Protein AF-J9FSS1-F1 (afdb_monomer_lite)

Sequence (137 aa):
MIAMNILQKKIYSYFERNPQLRVLFIFNNELFDANEELSELEWTDGYRFIAFRGDWFTVKYRLENEWAKDKVIIYFDRPSPTSSKADMAAFPLMDVLAANMEYHSQDYASFMQQYGLPESMTLFVEQNLIQLQTEKM

Secondary structure (DSSP, 8-state):
-PPPPHHHHHHHHHHHH-TT--EEEEE-BTTB--HHHHHH--PPTTEEEEE--S-HHHHHHHHHTTTTTSEEEEEESS--GGG-HHHHHH-TTHHHHHTSEE----SHHHHHHHHT--GGGHHHHHHHHHHHHHTT-

Organism: NCBI:txid749906

Foldseek 3Di:
DPPADPVRVLLVVQCVVPVQAQEEEEEDDPVDDCPVVQVPDDDDPLEEEDEDDPPLVVVVVCCVPVSVRGRYYYYYDHDDLPPDPVSLVVDSCNVVCVSHDYDDLPVLVVVCVVVVPDPVCSVVCSVCVVVVVVVVD

Radius of gyration: 16.04 Å; chains: 1; bounding box: 29×45×42 Å

Structure (mmCIF, N/CA/C/O backbone):
data_AF-J9FSS1-F1
#
_entry.id   AF-J9FSS1-F1
#
loop_
_atom_site.group_PDB
_atom_site.id
_atom_site.type_symbol
_atom_site.label_atom_id
_atom_site.label_alt_id
_atom_site.label_comp_id
_atom_site.label_asym_id
_atom_site.label_entity_id
_atom_site.label_seq_id
_atom_site.pdbx_PDB_ins_code
_atom_site.Cartn_x
_atom_site.Cartn_y
_atom_site.Cartn_z
_atom_site.occupancy
_atom_site.B_iso_or_equiv
_atom_site.auth_seq_id
_atom_site.auth_comp_id
_atom_site.auth_asym_id
_atom_site.auth_atom_id
_atom_site.pdbx_PDB_model_num
ATOM 1 N N . MET A 1 1 ? -4.247 12.989 23.574 1.00 39.56 1 MET A N 1
ATOM 2 C CA . MET A 1 1 ? -4.811 12.780 22.226 1.00 39.56 1 MET A CA 1
ATOM 3 C C . MET A 1 1 ? -3.703 13.137 21.253 1.00 39.56 1 MET A C 1
ATOM 5 O O . MET A 1 1 ? -3.392 14.314 21.138 1.00 39.56 1 MET A O 1
ATOM 9 N N . ILE A 1 2 ? -3.000 12.146 20.701 1.00 50.69 2 ILE A N 1
ATOM 10 C CA . ILE A 1 2 ? -1.952 12.411 19.705 1.00 50.69 2 ILE A CA 1
ATOM 11 C C . ILE A 1 2 ? -2.680 12.843 18.431 1.00 50.69 2 ILE A C 1
ATOM 13 O O . ILE A 1 2 ? -3.642 12.194 18.021 1.00 50.69 2 ILE A O 1
ATOM 17 N N . ALA A 1 3 ? -2.310 13.990 17.868 1.00 63.91 3 ALA A N 1
ATOM 18 C CA . ALA A 1 3 ? -2.896 14.448 16.618 1.00 63.91 3 ALA A CA 1
ATOM 19 C C . ALA A 1 3 ? -2.558 13.437 15.511 1.00 63.91 3 ALA A C 1
ATOM 21 O O . ALA A 1 3 ? -1.392 13.126 15.295 1.00 63.91 3 ALA A O 1
ATOM 22 N N . MET A 1 4 ? -3.584 12.917 14.832 1.00 74.50 4 MET A N 1
ATOM 23 C CA . MET A 1 4 ? -3.433 11.948 13.742 1.00 74.50 4 MET A CA 1
ATOM 24 C C . MET A 1 4 ? -2.550 12.528 12.625 1.00 74.50 4 MET A C 1
ATOM 26 O O . MET A 1 4 ? -2.821 13.636 12.143 1.00 74.50 4 MET A O 1
ATOM 30 N N . ASN A 1 5 ? -1.531 11.769 12.217 1.00 84.06 5 ASN A N 1
ATOM 31 C CA . ASN A 1 5 ? -0.557 12.146 11.196 1.00 84.06 5 ASN A CA 1
ATOM 32 C C . ASN A 1 5 ? -1.240 12.458 9.838 1.00 84.06 5 ASN A C 1
ATOM 34 O O . ASN A 1 5 ? -2.271 11.876 9.488 1.00 84.06 5 ASN A O 1
ATOM 38 N N . ILE A 1 6 ? -0.694 13.414 9.074 1.00 80.38 6 ILE A N 1
ATOM 39 C CA . ILE A 1 6 ? -1.271 13.878 7.798 1.00 80.38 6 ILE A CA 1
ATOM 40 C C . ILE A 1 6 ? -1.270 12.770 6.735 1.00 80.38 6 ILE A C 1
ATOM 42 O O . ILE A 1 6 ? -2.286 12.580 6.065 1.00 80.38 6 ILE A O 1
ATOM 46 N N . LEU A 1 7 ? -0.167 12.033 6.586 1.00 82.81 7 LEU A N 1
ATOM 47 C CA . LEU A 1 7 ? -0.061 10.884 5.685 1.00 82.81 7 LEU A CA 1
ATOM 48 C C . LEU A 1 7 ? -1.085 9.809 6.060 1.00 82.81 7 LEU A C 1
ATOM 50 O O . LEU A 1 7 ? -1.811 9.315 5.197 1.00 82.81 7 LEU A O 1
ATOM 54 N N . GLN A 1 8 ? -1.229 9.528 7.355 1.00 88.88 8 GLN A N 1
ATOM 55 C CA . GLN A 1 8 ? -2.214 8.571 7.857 1.00 88.88 8 GLN A CA 1
ATOM 56 C C . GLN A 1 8 ? -3.656 8.963 7.497 1.00 88.88 8 GLN A C 1
ATOM 58 O O . GLN A 1 8 ? -4.414 8.142 6.980 1.00 88.88 8 GLN A O 1
ATOM 63 N N . LYS A 1 9 ? -4.030 10.236 7.700 1.00 85.00 9 LYS A N 1
ATOM 64 C CA . LYS A 1 9 ? -5.348 10.765 7.301 1.00 85.00 9 LYS A CA 1
ATOM 65 C C . LYS A 1 9 ? -5.585 10.628 5.801 1.00 85.00 9 LYS A C 1
ATOM 67 O O . LYS A 1 9 ? -6.676 10.241 5.385 1.00 85.00 9 LYS A O 1
ATOM 72 N N . LYS A 1 10 ? -4.571 10.938 4.985 1.00 83.94 10 LYS A N 1
ATOM 73 C CA . LYS A 1 10 ? -4.663 10.790 3.527 1.00 83.94 10 LYS A CA 1
ATOM 74 C C . LYS A 1 10 ? -4.914 9.336 3.154 1.00 83.94 10 LYS A C 1
ATOM 76 O O . LYS A 1 10 ? -5.842 9.071 2.398 1.00 83.94 10 LYS A O 1
ATOM 81 N N . ILE A 1 11 ? -4.163 8.403 3.730 1.00 90.50 11 ILE A N 1
ATOM 82 C CA . ILE A 1 11 ? -4.333 6.968 3.485 1.00 90.50 11 ILE A CA 1
ATOM 83 C C . ILE A 1 11 ? -5.740 6.499 3.864 1.00 90.50 11 ILE A C 1
ATOM 85 O O . ILE A 1 11 ? -6.386 5.837 3.055 1.00 90.50 11 ILE A O 1
ATOM 89 N N . TYR A 1 12 ? -6.271 6.898 5.023 1.00 91.12 12 TYR A N 1
ATOM 90 C CA . TYR A 1 12 ? -7.656 6.573 5.384 1.00 91.12 12 TYR A CA 1
ATOM 91 C C . TYR A 1 12 ? -8.665 7.109 4.369 1.00 91.12 12 TYR A C 1
ATOM 93 O O . TYR A 1 12 ? -9.560 6.373 3.954 1.00 91.12 12 TYR A O 1
ATOM 101 N N . SER A 1 13 ? -8.465 8.329 3.864 1.00 87.31 13 SER A N 1
ATOM 102 C CA . SER A 1 13 ? -9.369 8.902 2.862 1.00 87.31 13 SER A CA 1
ATOM 103 C C . SER A 1 13 ? -9.454 8.079 1.564 1.00 87.31 13 SER A C 1
ATOM 105 O O . SER A 1 13 ? -10.516 8.044 0.944 1.00 87.31 13 SER A O 1
ATOM 107 N N . TYR A 1 14 ? -8.392 7.361 1.166 1.00 88.75 14 TYR A N 1
ATOM 108 C CA . TYR A 1 14 ? -8.437 6.458 0.005 1.00 88.75 14 TYR A CA 1
ATOM 109 C C . TYR A 1 14 ? -9.420 5.302 0.222 1.00 88.75 14 TYR A C 1
ATOM 111 O O . TYR A 1 14 ? -10.202 4.982 -0.677 1.00 88.75 14 TYR A O 1
ATOM 119 N N . PHE A 1 15 ? -9.400 4.700 1.413 1.00 92.75 15 PHE A N 1
ATOM 120 C CA . PHE A 1 15 ? -10.278 3.587 1.778 1.00 92.75 15 PHE A CA 1
ATOM 121 C C . PHE A 1 15 ? -11.720 4.035 2.049 1.00 92.75 15 PHE A C 1
ATOM 123 O O . PHE A 1 15 ? -12.654 3.309 1.712 1.00 92.75 15 PHE A O 1
ATOM 130 N N . GLU A 1 16 ? -11.917 5.230 2.609 1.00 89.25 16 GLU A N 1
ATOM 131 C CA . GLU A 1 16 ? -13.248 5.810 2.832 1.00 89.25 16 GLU A CA 1
ATOM 132 C C . GLU A 1 16 ? -13.943 6.171 1.513 1.00 89.25 16 GLU A C 1
ATOM 134 O O . GLU A 1 16 ? -15.122 5.868 1.327 1.00 89.25 16 GLU A O 1
ATOM 139 N N . ARG A 1 17 ? -13.209 6.779 0.569 1.00 84.38 17 ARG A N 1
ATOM 140 C CA . ARG A 1 17 ? -13.731 7.140 -0.762 1.00 84.38 17 ARG A CA 1
ATOM 141 C C . ARG A 1 17 ? -14.006 5.914 -1.632 1.00 84.38 17 ARG A C 1
ATOM 143 O O . ARG A 1 17 ? -14.892 5.963 -2.480 1.00 84.38 17 ARG A O 1
ATOM 150 N N . ASN A 1 18 ? -13.275 4.821 -1.410 1.00 85.44 18 ASN A N 1
ATOM 151 C CA . ASN A 1 18 ? -13.403 3.583 -2.171 1.00 85.44 18 ASN A CA 1
ATOM 152 C C . ASN A 1 18 ? -13.672 2.399 -1.227 1.00 85.44 18 ASN A C 1
ATOM 154 O O . ASN A 1 18 ? -12.745 1.661 -0.894 1.00 85.44 18 ASN A O 1
ATOM 158 N N . PRO A 1 19 ? -14.934 2.134 -0.833 1.00 88.19 19 PRO A N 1
ATOM 159 C CA . PRO A 1 19 ? -15.252 1.078 0.134 1.00 88.19 19 PRO A CA 1
ATOM 160 C C . PRO A 1 19 ? -14.756 -0.323 -0.265 1.00 88.19 19 PRO A C 1
ATOM 162 O O . PRO A 1 19 ? -14.436 -1.136 0.606 1.00 88.19 19 PRO A O 1
ATOM 165 N N . GLN A 1 20 ? -14.657 -0.586 -1.574 1.00 89.69 20 GLN A N 1
ATOM 166 C CA . GLN A 1 20 ? -14.165 -1.844 -2.149 1.00 89.69 20 GLN A CA 1
ATOM 167 C C . GLN A 1 20 ? -12.633 -1.960 -2.171 1.00 89.69 20 GLN A C 1
ATOM 169 O O . GLN A 1 20 ? -12.113 -3.060 -2.347 1.00 89.69 20 GLN A O 1
ATOM 174 N N . LEU A 1 21 ? -11.902 -0.855 -1.979 1.00 93.00 21 LEU A N 1
ATOM 175 C CA . LEU A 1 21 ? -10.444 -0.859 -1.921 1.00 93.00 21 LEU A CA 1
ATOM 176 C C . LEU A 1 21 ? -9.993 -1.680 -0.716 1.00 93.00 21 LEU A C 1
ATOM 178 O O . LEU A 1 21 ? -10.381 -1.382 0.415 1.00 93.00 21 LEU A O 1
ATOM 182 N N . ARG A 1 22 ? -9.179 -2.709 -0.944 1.00 96.12 22 ARG A N 1
ATOM 183 C CA . ARG A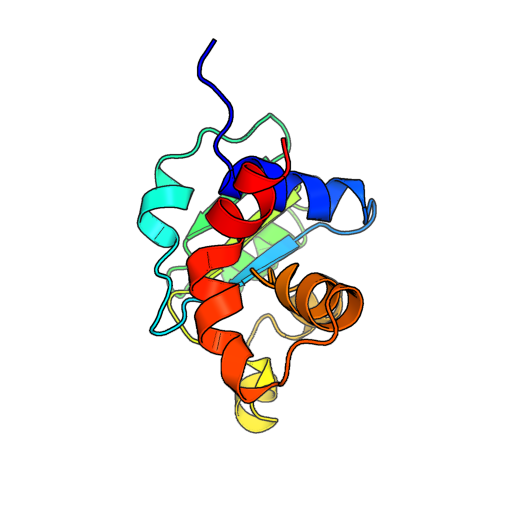 1 22 ? -8.627 -3.542 0.136 1.00 96.12 22 ARG A CA 1
ATOM 184 C C . ARG A 1 22 ? -7.138 -3.341 0.317 1.00 96.12 22 ARG A C 1
ATOM 186 O O . ARG A 1 22 ? -6.669 -3.436 1.440 1.00 96.12 22 ARG A O 1
ATOM 193 N N . VAL A 1 23 ? -6.416 -3.036 -0.755 1.00 97.69 23 VAL A N 1
ATOM 194 C CA . VAL A 1 23 ? -4.959 -2.905 -0.731 1.00 97.69 23 VAL A CA 1
ATOM 195 C C . VAL A 1 23 ? -4.563 -1.550 -1.301 1.00 97.69 23 VAL A C 1
ATOM 197 O O . VAL A 1 23 ? -4.872 -1.263 -2.447 1.00 97.69 23 VAL A O 1
ATOM 200 N N . LEU A 1 24 ? -3.872 -0.715 -0.539 1.00 96.56 24 LEU A N 1
ATOM 201 C CA . LEU A 1 24 ? -3.287 0.523 -1.041 1.00 96.56 24 LEU A CA 1
ATOM 202 C C . LEU A 1 24 ? -1.783 0.318 -1.216 1.00 96.56 24 LEU A C 1
ATOM 204 O O . LEU A 1 24 ? -1.073 0.056 -0.244 1.00 96.56 24 LEU A O 1
ATOM 208 N N . PHE A 1 25 ? -1.313 0.416 -2.457 1.00 96.12 25 PHE A N 1
ATOM 209 C CA . PHE A 1 25 ? 0.095 0.251 -2.804 1.00 96.12 25 PHE A CA 1
ATOM 210 C C . PHE A 1 25 ? 0.831 1.580 -2.688 1.00 96.12 25 PHE A C 1
ATOM 212 O O . PHE A 1 25 ? 0.403 2.566 -3.270 1.00 96.12 25 PHE A O 1
ATOM 219 N N . ILE A 1 26 ? 1.949 1.607 -1.975 1.00 93.06 26 ILE A N 1
ATOM 220 C CA . ILE A 1 26 ? 2.824 2.772 -1.855 1.00 93.06 26 ILE A CA 1
ATOM 221 C C . ILE A 1 26 ? 4.174 2.376 -2.439 1.00 93.06 26 ILE A C 1
ATOM 223 O O . ILE A 1 26 ? 4.794 1.424 -1.970 1.00 93.06 26 ILE A O 1
ATOM 227 N N . PHE A 1 27 ? 4.618 3.084 -3.469 1.00 91.44 27 PHE A N 1
ATOM 228 C CA . PHE A 1 27 ? 5.916 2.859 -4.095 1.00 91.44 27 PHE A CA 1
ATOM 229 C C . PHE A 1 27 ? 6.860 3.991 -3.723 1.00 91.44 27 PHE A C 1
ATOM 231 O O . PHE A 1 27 ? 6.472 5.160 -3.764 1.00 91.44 27 PHE A O 1
ATOM 238 N N . ASN A 1 28 ? 8.090 3.634 -3.369 1.00 86.44 28 ASN A N 1
ATOM 239 C CA . ASN A 1 28 ? 9.147 4.606 -3.168 1.00 86.44 28 ASN A CA 1
ATOM 240 C C . ASN A 1 28 ? 9.401 5.373 -4.469 1.00 86.44 28 ASN A C 1
ATOM 242 O O . ASN A 1 28 ? 9.327 4.820 -5.572 1.00 86.44 28 ASN A O 1
ATOM 246 N N . ASN A 1 29 ? 9.741 6.643 -4.336 1.00 74.88 29 ASN A N 1
ATOM 247 C CA . ASN A 1 29 ? 10.260 7.444 -5.427 1.00 74.88 29 ASN A CA 1
ATOM 248 C C . ASN A 1 29 ? 11.487 8.219 -4.929 1.00 74.88 29 ASN A C 1
ATOM 250 O O . ASN A 1 29 ? 11.706 8.345 -3.730 1.00 74.88 29 ASN A O 1
ATOM 254 N N . GLU A 1 30 ? 12.294 8.758 -5.844 1.00 61.03 30 GLU A N 1
ATOM 255 C CA . GLU A 1 30 ? 13.533 9.473 -5.482 1.00 61.03 30 GLU A CA 1
ATOM 256 C C . GLU A 1 30 ? 13.313 10.695 -4.563 1.00 61.03 30 GLU A C 1
ATOM 258 O O . GLU A 1 30 ? 14.274 11.266 -4.054 1.00 61.03 30 GLU A O 1
ATOM 263 N N . LEU A 1 31 ? 12.061 11.114 -4.358 1.00 53.03 31 LEU A N 1
ATOM 264 C CA . LEU A 1 31 ? 11.673 12.334 -3.658 1.00 53.03 31 LEU A CA 1
ATOM 265 C C . LEU A 1 31 ? 10.985 12.071 -2.305 1.00 53.03 31 LEU A C 1
ATOM 267 O O . LEU A 1 31 ? 10.850 13.006 -1.517 1.00 53.03 31 LEU A O 1
ATOM 271 N N . PHE A 1 32 ? 10.531 10.844 -2.032 1.00 57.66 32 PHE A N 1
ATOM 272 C CA . PHE A 1 32 ? 9.690 10.511 -0.883 1.00 57.66 32 PHE A CA 1
ATOM 273 C C . PHE A 1 32 ? 9.886 9.055 -0.442 1.00 57.66 32 PHE A C 1
ATOM 275 O O . PHE A 1 32 ? 9.202 8.150 -0.925 1.00 57.66 32 PHE A O 1
ATOM 282 N N . ASP A 1 33 ? 10.768 8.858 0.541 1.00 70.06 33 ASP A N 1
ATOM 283 C CA . ASP A 1 33 ? 10.848 7.610 1.301 1.00 70.06 33 ASP A CA 1
ATOM 284 C C . ASP A 1 33 ? 9.860 7.669 2.471 1.00 70.06 33 ASP A C 1
ATOM 286 O O . ASP A 1 33 ? 10.114 8.259 3.521 1.00 70.06 33 ASP A O 1
ATOM 290 N N . ALA A 1 34 ? 8.686 7.081 2.259 1.00 74.88 34 ALA A N 1
ATOM 291 C CA . ALA A 1 34 ? 7.624 7.037 3.257 1.00 74.88 34 ALA A CA 1
ATOM 292 C C . ALA A 1 34 ? 7.835 5.941 4.310 1.00 74.88 34 ALA A C 1
ATOM 294 O O . ALA A 1 34 ? 7.008 5.802 5.211 1.00 74.88 34 ALA A O 1
ATOM 295 N N . ASN A 1 35 ? 8.858 5.094 4.167 1.00 82.19 35 ASN A N 1
ATOM 296 C CA . ASN A 1 35 ? 8.945 3.851 4.923 1.00 82.19 35 ASN A CA 1
ATOM 297 C C . ASN A 1 35 ? 9.089 4.090 6.426 1.00 82.19 35 ASN A C 1
ATOM 299 O O . ASN A 1 35 ? 8.381 3.459 7.213 1.00 82.19 35 ASN A O 1
ATOM 303 N N . GLU A 1 36 ? 9.994 4.993 6.814 1.00 81.19 36 GLU A N 1
ATOM 304 C CA . GLU A 1 36 ? 10.232 5.338 8.219 1.00 81.19 36 GLU A CA 1
ATOM 305 C C . GLU A 1 36 ? 8.961 5.915 8.847 1.00 81.19 36 GLU A C 1
ATOM 307 O O . GLU A 1 36 ? 8.477 5.378 9.841 1.00 81.19 36 GLU A O 1
ATOM 312 N N . GLU A 1 37 ? 8.346 6.909 8.196 1.00 85.25 37 GLU A N 1
ATOM 313 C CA . GLU A 1 37 ? 7.105 7.521 8.676 1.00 85.25 37 GLU A CA 1
ATOM 314 C C . GLU A 1 37 ? 5.986 6.479 8.818 1.00 85.25 37 GLU A C 1
ATOM 316 O O . GLU A 1 37 ? 5.388 6.365 9.882 1.00 85.25 37 GLU A O 1
ATOM 321 N N . LEU A 1 38 ? 5.727 5.666 7.787 1.00 89.19 38 LEU A N 1
ATOM 322 C CA . LEU A 1 38 ? 4.658 4.659 7.800 1.00 89.19 38 LEU A CA 1
ATOM 323 C C . LEU A 1 38 ? 4.870 3.557 8.845 1.0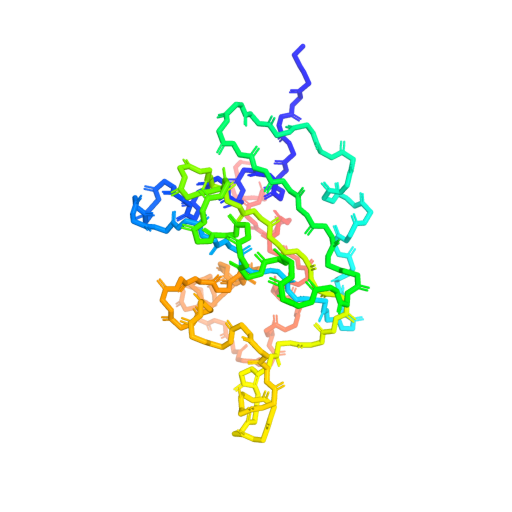0 89.19 38 LEU A C 1
ATOM 325 O O . LEU A 1 38 ? 3.889 3.024 9.372 1.00 89.19 38 LEU A O 1
ATOM 329 N N . SER A 1 39 ? 6.129 3.216 9.131 1.00 88.31 39 SER A N 1
ATOM 330 C CA . SER A 1 39 ? 6.497 2.195 10.117 1.00 88.31 39 SER A CA 1
ATOM 331 C C . SER A 1 39 ? 6.291 2.663 11.558 1.00 88.31 39 SER A C 1
ATOM 333 O O . SER A 1 39 ? 6.073 1.829 12.435 1.00 88.31 39 SER A O 1
ATOM 335 N N . GLU A 1 40 ? 6.342 3.972 11.805 1.00 89.69 40 GLU A N 1
ATOM 336 C CA . GLU A 1 40 ? 6.120 4.576 13.125 1.00 89.69 40 GLU A CA 1
ATOM 337 C C . GLU A 1 40 ? 4.636 4.845 13.426 1.00 89.69 40 GLU A C 1
ATOM 339 O O . GLU A 1 40 ? 4.273 5.115 14.573 1.00 89.69 40 GLU A O 1
ATOM 344 N N . LEU A 1 41 ? 3.757 4.760 12.421 1.00 90.12 41 LEU A N 1
ATOM 345 C CA . LEU A 1 41 ? 2.325 5.002 12.592 1.00 90.12 41 LEU A CA 1
ATOM 346 C C . LEU A 1 41 ? 1.601 3.830 13.264 1.00 90.12 41 LEU A C 1
ATOM 348 O O . LEU A 1 41 ? 1.702 2.674 12.852 1.00 90.12 41 LEU A O 1
ATOM 352 N N . GLU A 1 42 ? 0.749 4.163 14.233 1.00 91.75 42 GLU A N 1
ATOM 353 C CA . GLU A 1 42 ? -0.216 3.228 14.811 1.00 91.75 42 GLU A CA 1
ATOM 354 C C . GLU A 1 42 ? -1.491 3.179 13.963 1.00 91.75 42 GLU A C 1
ATOM 356 O O . GLU A 1 42 ? -2.245 4.151 13.883 1.00 91.75 42 GLU A O 1
ATOM 361 N N . TRP A 1 43 ? -1.753 2.036 13.332 1.00 93.44 43 TRP A N 1
ATOM 362 C CA . TRP A 1 43 ? -2.924 1.822 12.482 1.00 93.44 43 TRP A CA 1
ATOM 363 C C . TRP A 1 43 ? -4.138 1.373 13.295 1.00 93.44 43 TRP A C 1
ATOM 365 O O . TRP A 1 43 ? -4.020 0.555 14.204 1.00 93.44 43 TRP A O 1
ATOM 375 N N . THR A 1 44 ? -5.317 1.905 12.963 1.00 93.38 44 THR A N 1
ATOM 376 C CA . THR A 1 44 ? -6.570 1.500 13.626 1.00 93.38 44 THR A CA 1
ATOM 377 C C . THR A 1 44 ? -6.947 0.051 13.308 1.00 93.38 44 THR A C 1
ATOM 379 O O . THR A 1 44 ? -6.531 -0.495 12.286 1.00 93.38 44 THR A O 1
ATOM 382 N N . ASP A 1 45 ? -7.759 -0.569 14.168 1.00 93.75 45 ASP A N 1
ATOM 383 C CA . ASP A 1 45 ? -8.221 -1.946 13.974 1.00 93.75 45 ASP A CA 1
ATOM 384 C C . ASP A 1 45 ? -8.819 -2.164 12.577 1.00 93.75 45 ASP A C 1
ATOM 386 O O . ASP A 1 45 ? -9.625 -1.376 12.078 1.00 93.75 45 ASP A O 1
ATOM 390 N N . GLY A 1 46 ? -8.417 -3.265 11.941 1.00 94.25 46 GLY A N 1
ATOM 391 C CA . GLY A 1 46 ? -8.793 -3.588 10.565 1.00 94.25 46 GLY A CA 1
ATOM 392 C C . GLY A 1 46 ? -7.889 -2.964 9.500 1.00 94.25 46 GLY A C 1
ATOM 393 O O . GLY A 1 46 ? -8.026 -3.328 8.335 1.00 94.25 46 GLY A O 1
ATOM 394 N N . TYR A 1 47 ? -6.944 -2.094 9.868 1.00 96.88 47 TYR A N 1
ATOM 395 C CA . TYR A 1 47 ? -5.866 -1.642 8.987 1.00 96.88 47 TYR A CA 1
ATOM 396 C C . TYR A 1 47 ? -4.566 -2.380 9.290 1.00 96.88 47 TYR A C 1
ATOM 398 O O . TYR A 1 47 ? -4.261 -2.718 10.434 1.00 96.88 47 TYR A O 1
ATOM 406 N N . ARG A 1 48 ? -3.774 -2.620 8.248 1.00 96.50 48 ARG A N 1
ATOM 407 C CA . ARG A 1 48 ? -2.491 -3.311 8.363 1.00 96.50 48 ARG A CA 1
ATOM 408 C C . ARG A 1 48 ? -1.458 -2.663 7.470 1.00 96.50 48 ARG A C 1
ATOM 410 O O . ARG A 1 48 ? -1.637 -2.648 6.259 1.00 96.50 48 ARG A O 1
ATOM 417 N N . PHE A 1 49 ? -0.347 -2.229 8.048 1.00 96.06 49 PHE A N 1
ATOM 418 C CA . PHE A 1 49 ? 0.821 -1.822 7.280 1.00 96.06 49 PHE A CA 1
ATOM 419 C C . PHE A 1 49 ? 1.814 -2.972 7.107 1.00 96.06 49 PHE A C 1
ATOM 421 O O . PHE A 1 49 ? 2.072 -3.731 8.044 1.00 96.06 49 PHE A O 1
ATOM 428 N N . ILE A 1 50 ? 2.369 -3.094 5.901 1.00 95.12 50 ILE A N 1
ATOM 429 C CA . ILE A 1 50 ? 3.455 -4.014 5.572 1.00 95.12 50 ILE A CA 1
ATOM 430 C C . ILE A 1 50 ? 4.504 -3.313 4.699 1.00 95.12 50 ILE A C 1
ATOM 432 O O . ILE A 1 50 ? 4.207 -2.825 3.611 1.00 95.12 50 ILE A O 1
ATOM 436 N N . ALA A 1 51 ? 5.758 -3.318 5.148 1.00 94.50 51 ALA A N 1
ATOM 437 C CA . ALA A 1 51 ? 6.903 -3.010 4.297 1.00 94.50 51 ALA A CA 1
ATOM 438 C C . ALA A 1 51 ? 7.331 -4.294 3.573 1.00 94.50 51 ALA A C 1
ATOM 440 O O . ALA A 1 51 ? 7.704 -5.280 4.215 1.00 94.50 51 ALA A O 1
ATOM 441 N N . PHE A 1 52 ? 7.233 -4.309 2.247 1.00 95.12 52 PHE A N 1
ATOM 442 C CA . PHE A 1 52 ? 7.520 -5.483 1.431 1.00 95.12 52 PHE A CA 1
ATOM 443 C C . PHE A 1 52 ? 9.020 -5.824 1.421 1.00 95.12 52 PHE A C 1
ATOM 445 O O . PHE A 1 52 ? 9.856 -4.942 1.242 1.00 95.12 52 PHE A O 1
ATOM 452 N N . ARG A 1 53 ? 9.371 -7.113 1.576 1.00 92.56 53 ARG A N 1
ATOM 453 C CA . ARG A 1 53 ? 10.772 -7.576 1.711 1.00 92.56 53 ARG A CA 1
ATOM 454 C C . ARG A 1 53 ? 11.207 -8.637 0.691 1.00 92.56 53 ARG A C 1
ATOM 456 O O . ARG A 1 53 ? 12.252 -9.257 0.865 1.00 92.56 53 ARG A O 1
ATOM 463 N N . GLY A 1 54 ? 10.434 -8.856 -0.373 1.00 91.69 54 GLY A N 1
ATOM 464 C CA . GLY A 1 54 ? 10.769 -9.810 -1.445 1.00 91.69 54 GLY A CA 1
ATOM 465 C C . GLY A 1 54 ? 9.996 -11.133 -1.408 1.00 91.69 54 GLY A C 1
ATOM 466 O O . GLY A 1 54 ? 10.119 -11.940 -2.327 1.00 91.69 54 GLY A O 1
ATOM 467 N N . ASP A 1 55 ? 9.157 -11.359 -0.399 1.00 94.31 55 ASP A N 1
ATOM 468 C CA . ASP A 1 55 ? 8.361 -12.572 -0.197 1.00 94.31 55 ASP A CA 1
ATOM 469 C C . ASP A 1 55 ? 7.032 -12.552 -0.979 1.00 94.31 55 ASP A C 1
ATOM 471 O O . ASP A 1 55 ? 5.942 -12.675 -0.420 1.00 94.31 55 ASP A O 1
ATOM 475 N N . TRP A 1 56 ? 7.129 -12.431 -2.308 1.00 94.75 56 TRP A N 1
ATOM 476 C CA . TRP A 1 56 ? 5.991 -12.259 -3.227 1.00 94.75 56 TRP A CA 1
ATOM 477 C C . TRP A 1 56 ? 4.860 -13.270 -3.023 1.00 94.75 56 TRP A C 1
ATOM 479 O O . TRP A 1 56 ? 3.697 -12.885 -2.923 1.00 94.75 56 TRP A O 1
ATOM 489 N N . PHE A 1 57 ? 5.201 -14.561 -2.963 1.00 94.19 57 PHE A N 1
ATOM 490 C CA . PHE A 1 57 ? 4.217 -15.636 -2.829 1.00 94.19 57 PHE A CA 1
ATOM 491 C C . PHE A 1 57 ? 3.473 -15.555 -1.495 1.00 94.19 57 PHE A C 1
ATOM 493 O O . PHE A 1 57 ? 2.246 -15.608 -1.466 1.00 94.19 57 PHE A O 1
ATOM 500 N N . THR A 1 58 ? 4.215 -15.371 -0.402 1.00 95.69 58 THR A N 1
ATOM 501 C CA . THR A 1 58 ? 3.652 -15.244 0.944 1.00 95.69 58 THR A CA 1
ATOM 502 C C . THR A 1 58 ? 2.717 -14.046 1.019 1.00 95.69 58 THR A C 1
ATOM 504 O O . THR A 1 58 ? 1.584 -14.179 1.472 1.00 95.69 58 THR A O 1
ATOM 507 N N . VAL A 1 59 ? 3.157 -12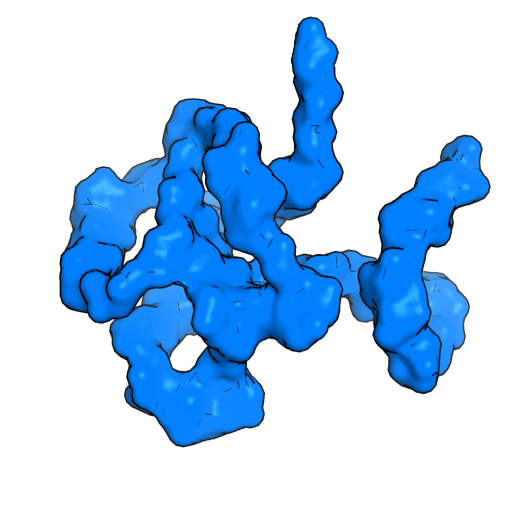.885 0.532 1.00 96.56 59 VAL A N 1
ATOM 508 C CA . VAL A 1 59 ? 2.345 -11.664 0.546 1.00 96.56 59 VAL A CA 1
ATOM 509 C C . VAL A 1 59 ? 1.083 -11.840 -0.289 1.00 96.56 59 VAL A C 1
ATOM 511 O O . VAL A 1 59 ? 0.000 -11.543 0.209 1.00 96.56 59 VAL A O 1
ATOM 514 N N . LYS A 1 60 ? 1.181 -12.397 -1.503 1.00 95.94 60 LYS A N 1
ATOM 515 C CA . LYS A 1 60 ? 0.004 -12.669 -2.340 1.00 95.94 60 LYS A CA 1
ATOM 516 C C . LYS A 1 60 ? -0.996 -13.584 -1.633 1.00 95.94 60 LYS A C 1
ATOM 518 O O . LYS A 1 60 ? -2.169 -13.241 -1.520 1.00 95.94 60 LYS A O 1
ATOM 523 N N . TYR A 1 61 ? -0.514 -14.703 -1.092 1.00 96.56 61 TYR A N 1
ATOM 524 C CA . TYR A 1 61 ? -1.350 -15.651 -0.363 1.00 96.56 61 TYR A CA 1
ATOM 525 C C . TYR A 1 61 ? -2.066 -14.987 0.818 1.00 96.56 61 TYR A C 1
ATOM 527 O O . TYR A 1 61 ? -3.269 -15.179 1.005 1.00 96.56 61 TYR A O 1
ATOM 535 N N . ARG A 1 62 ? -1.351 -14.173 1.602 1.00 97.31 62 ARG A N 1
ATOM 536 C CA . ARG A 1 62 ? -1.938 -13.478 2.748 1.00 97.31 62 ARG A CA 1
ATOM 537 C C . ARG A 1 62 ? -2.974 -12.443 2.330 1.00 97.31 62 ARG A C 1
ATOM 539 O O . ARG A 1 62 ? -4.039 -12.417 2.931 1.00 97.31 62 ARG A O 1
ATOM 546 N N . LEU A 1 63 ? -2.715 -11.656 1.284 1.00 96.69 63 LEU A N 1
ATOM 547 C CA . LEU A 1 63 ? -3.683 -10.690 0.744 1.00 96.69 63 LEU A CA 1
ATOM 548 C C . LEU A 1 63 ? -4.999 -11.364 0.318 1.00 96.69 63 LEU A C 1
ATOM 550 O O . LEU A 1 63 ? -6.077 -10.809 0.523 1.00 96.69 63 LEU A O 1
ATOM 554 N N . GLU A 1 64 ? -4.919 -12.568 -0.247 1.00 94.12 64 GLU A N 1
ATOM 555 C CA . GLU A 1 64 ? -6.087 -13.318 -0.718 1.00 94.12 64 GLU A CA 1
ATOM 556 C C . GLU A 1 64 ? -6.817 -14.086 0.394 1.00 94.12 64 GLU A C 1
ATOM 558 O O . GLU A 1 64 ? -8.018 -14.327 0.273 1.00 94.12 64 GLU A O 1
ATOM 563 N N . ASN A 1 65 ? -6.120 -14.447 1.477 1.00 95.88 65 ASN A N 1
ATOM 564 C CA . ASN A 1 65 ? -6.642 -15.327 2.523 1.00 95.88 65 ASN A CA 1
ATOM 565 C C . ASN A 1 65 ? -6.627 -14.651 3.900 1.00 95.88 65 ASN A C 1
ATOM 567 O O . ASN A 1 65 ? -7.655 -14.167 4.374 1.00 95.88 65 ASN A O 1
ATOM 571 N N . GLU A 1 66 ? -5.463 -14.609 4.550 1.00 96.75 66 GLU A N 1
ATOM 572 C CA . GLU A 1 66 ? -5.311 -14.175 5.948 1.00 96.75 66 GLU A CA 1
ATOM 573 C C . GLU A 1 66 ? -5.758 -12.726 6.184 1.00 96.75 66 GLU A C 1
ATOM 575 O O . GLU A 1 66 ? -6.354 -12.418 7.212 1.00 96.75 66 GLU A O 1
ATOM 580 N N . TRP A 1 67 ? -5.501 -11.847 5.218 1.00 96.56 67 TRP A N 1
ATOM 581 C CA . TRP A 1 67 ? -5.795 -10.415 5.259 1.00 96.56 67 TRP A CA 1
ATOM 582 C C . TRP A 1 67 ? -6.978 -10.045 4.365 1.00 96.56 67 TRP A C 1
ATOM 584 O O . TRP A 1 67 ? -7.192 -8.872 4.077 1.00 96.56 67 TRP A O 1
ATOM 594 N N . ALA A 1 68 ? -7.784 -11.020 3.930 1.00 93.31 68 ALA A N 1
ATOM 595 C CA . ALA A 1 68 ? -8.875 -10.788 2.983 1.00 93.31 68 ALA A CA 1
ATOM 596 C C . ALA A 1 68 ? -9.927 -9.773 3.477 1.00 93.31 68 ALA A C 1
ATOM 598 O O . ALA A 1 68 ? -10.671 -9.220 2.658 1.00 93.31 68 ALA A O 1
ATOM 599 N N . LYS A 1 69 ? -9.996 -9.561 4.800 1.00 94.19 69 LYS A N 1
ATOM 600 C CA . LYS A 1 69 ? -10.891 -8.619 5.489 1.00 94.19 69 LYS A CA 1
ATOM 601 C C . LYS A 1 69 ? -10.192 -7.337 5.962 1.00 94.19 69 LYS A C 1
ATOM 603 O O . LYS A 1 69 ? -10.888 -6.424 6.397 1.00 94.19 69 LYS A O 1
ATOM 608 N N . ASP A 1 70 ? -8.866 -7.269 5.869 1.00 97.00 70 ASP A N 1
ATOM 609 C CA . ASP A 1 70 ? -8.080 -6.124 6.324 1.00 97.00 70 ASP A CA 1
ATOM 610 C C . ASP A 1 70 ? -8.002 -5.065 5.209 1.00 97.00 70 ASP A C 1
ATOM 612 O O . ASP A 1 70 ? -8.033 -5.373 4.012 1.00 97.00 70 ASP A O 1
ATOM 616 N N . LYS A 1 71 ? -7.866 -3.798 5.602 1.00 97.75 71 LYS A N 1
ATOM 617 C CA . LYS A 1 71 ? -7.399 -2.708 4.743 1.00 97.75 71 LYS A CA 1
ATOM 618 C C . LYS A 1 71 ? -5.873 -2.684 4.810 1.00 97.75 71 LYS A C 1
ATOM 620 O O . LYS A 1 71 ? -5.284 -2.235 5.792 1.00 97.75 71 LYS A O 1
ATOM 625 N N . VAL A 1 72 ? -5.223 -3.220 3.787 1.00 98.00 72 VAL A N 1
ATOM 626 C CA . VAL A 1 72 ? -3.771 -3.399 3.755 1.00 98.00 72 VAL A CA 1
ATOM 627 C C . VAL A 1 72 ? -3.103 -2.202 3.087 1.00 98.00 72 VAL A C 1
ATOM 629 O O . VAL A 1 72 ? -3.410 -1.869 1.949 1.00 98.00 72 VAL A O 1
ATOM 632 N N . ILE A 1 73 ? -2.160 -1.576 3.779 1.00 97.25 73 ILE A N 1
ATOM 633 C CA . ILE A 1 73 ? -1.214 -0.604 3.242 1.00 97.25 73 ILE A CA 1
ATOM 634 C C . ILE A 1 73 ? 0.087 -1.358 2.970 1.00 97.25 73 ILE A C 1
ATOM 636 O O . ILE A 1 73 ? 0.713 -1.856 3.905 1.00 97.25 73 ILE A O 1
ATOM 640 N N . ILE A 1 74 ? 0.495 -1.459 1.707 1.00 96.88 74 ILE A N 1
ATOM 641 C CA . ILE A 1 74 ? 1.725 -2.157 1.323 1.00 96.88 74 ILE A CA 1
ATOM 642 C C . ILE A 1 74 ? 2.732 -1.190 0.718 1.00 96.88 74 ILE A C 1
ATOM 644 O O . ILE A 1 74 ? 2.459 -0.560 -0.299 1.00 96.88 74 ILE A O 1
ATOM 648 N N . TYR A 1 75 ? 3.902 -1.097 1.343 1.00 95.44 75 TYR A N 1
ATOM 649 C CA . TYR A 1 75 ? 5.014 -0.281 0.873 1.00 95.44 75 TYR A CA 1
ATOM 650 C C . TYR A 1 75 ? 6.034 -1.114 0.097 1.00 95.44 75 TYR A C 1
ATOM 652 O O . TYR A 1 75 ? 6.413 -2.204 0.529 1.00 95.44 75 TYR A O 1
ATOM 660 N N . PHE A 1 76 ? 6.506 -0.573 -1.020 1.00 94.50 76 PHE A N 1
ATOM 661 C CA . PHE A 1 76 ? 7.555 -1.126 -1.862 1.00 94.50 76 PHE A CA 1
ATOM 662 C C . PHE A 1 76 ? 8.711 -0.139 -1.972 1.00 94.50 76 PHE A C 1
ATOM 664 O O . PHE A 1 76 ? 8.535 0.959 -2.493 1.00 94.50 76 PHE A O 1
ATOM 671 N N . ASP A 1 77 ? 9.912 -0.578 -1.596 1.00 91.88 77 ASP A N 1
ATOM 672 C CA . ASP A 1 77 ? 11.153 0.178 -1.803 1.00 91.88 77 ASP A CA 1
ATOM 673 C C . ASP A 1 77 ? 11.650 0.076 -3.260 1.00 91.88 77 ASP A C 1
ATOM 675 O O . ASP A 1 77 ? 12.707 -0.469 -3.573 1.00 91.88 77 ASP A O 1
ATOM 679 N N . ARG A 1 78 ? 10.786 0.470 -4.195 1.00 89.31 78 ARG A N 1
ATOM 680 C CA . ARG A 1 78 ? 11.054 0.544 -5.635 1.00 89.31 78 ARG A CA 1
ATOM 681 C C . ARG A 1 78 ? 10.041 1.477 -6.298 1.00 89.31 78 ARG A C 1
ATOM 683 O O . ARG A 1 78 ? 8.922 1.576 -5.793 1.00 89.31 78 ARG A O 1
ATOM 690 N N . PRO A 1 79 ? 10.372 2.044 -7.471 1.00 89.06 79 PRO A N 1
ATOM 691 C CA . PRO A 1 79 ? 9.416 2.781 -8.285 1.00 89.06 79 PRO A CA 1
ATOM 692 C C . PRO A 1 79 ? 8.189 1.949 -8.666 1.00 89.06 79 PRO A C 1
ATOM 694 O O . PRO A 1 79 ? 8.254 0.711 -8.761 1.00 89.06 79 PRO A O 1
ATOM 697 N N . SER A 1 80 ? 7.091 2.657 -8.950 1.00 91.06 80 SER A N 1
ATOM 698 C CA . SER A 1 80 ? 5.858 2.057 -9.458 1.00 91.06 80 SER A CA 1
ATOM 699 C C . SER A 1 80 ? 6.129 1.224 -10.717 1.00 91.06 80 SER A C 1
ATOM 701 O O . SER A 1 80 ? 6.831 1.679 -11.628 1.00 91.06 80 SER A O 1
ATOM 703 N N . PRO A 1 81 ? 5.563 0.007 -10.815 1.00 92.44 81 PRO A N 1
ATOM 704 C CA . PRO A 1 81 ? 5.720 -0.849 -11.985 1.00 92.44 81 PRO A CA 1
ATOM 705 C C . PRO A 1 81 ? 4.912 -0.356 -13.194 1.00 92.44 81 PRO A C 1
ATOM 707 O O . PRO A 1 81 ? 5.017 -0.942 -14.265 1.00 92.44 81 PRO A O 1
ATOM 710 N N . THR A 1 82 ? 4.087 0.686 -13.047 1.00 88.75 82 THR A N 1
ATOM 711 C CA . THR A 1 82 ? 3.161 1.154 -14.093 1.00 88.75 82 THR A CA 1
ATOM 712 C C . THR A 1 82 ? 3.826 1.997 -15.187 1.00 88.75 82 THR A C 1
ATOM 714 O O . THR A 1 82 ? 3.221 2.232 -16.232 1.00 88.75 82 THR A O 1
ATOM 717 N N . SER A 1 83 ? 5.089 2.391 -14.999 1.00 82.12 83 SER A N 1
ATOM 718 C CA . SER A 1 83 ? 5.847 3.230 -15.937 1.00 82.12 83 SER A CA 1
ATOM 719 C C . SER A 1 83 ? 6.176 2.544 -17.269 1.00 82.12 83 SER A C 1
ATOM 721 O O . SER A 1 83 ? 6.377 3.221 -18.278 1.00 82.12 83 SER A O 1
ATOM 723 N N . SER A 1 84 ? 6.246 1.207 -17.309 1.00 87.88 84 SER A N 1
ATOM 724 C CA . SER A 1 84 ? 6.544 0.466 -18.538 1.00 87.88 84 SER A CA 1
ATOM 725 C C . SER A 1 84 ? 5.827 -0.883 -18.603 1.00 87.88 84 SER A C 1
ATOM 727 O O . SER A 1 84 ? 5.618 -1.554 -17.596 1.00 87.88 84 SER A O 1
ATOM 729 N N . LYS A 1 85 ? 5.504 -1.345 -19.819 1.00 89.94 85 LYS A N 1
ATOM 730 C CA . LYS A 1 85 ? 4.882 -2.670 -20.020 1.00 89.94 85 LYS A CA 1
ATOM 731 C C . LYS A 1 85 ? 5.751 -3.822 -19.510 1.00 89.94 85 LYS A C 1
ATOM 733 O O . LYS A 1 85 ? 5.210 -4.838 -19.084 1.00 89.94 85 LYS A O 1
ATOM 738 N N . ALA A 1 86 ? 7.074 -3.680 -19.594 1.00 92.44 86 ALA A N 1
ATOM 739 C CA . ALA A 1 86 ? 8.002 -4.696 -19.116 1.00 92.44 86 ALA A CA 1
ATOM 740 C C . ALA A 1 86 ? 7.945 -4.807 -17.585 1.00 92.44 86 ALA A C 1
ATOM 742 O O . ALA A 1 86 ? 7.844 -5.915 -17.062 1.00 92.44 86 ALA A O 1
ATOM 743 N N . ASP A 1 87 ? 7.911 -3.672 -16.884 1.00 91.12 87 ASP A N 1
ATOM 744 C CA . ASP A 1 87 ? 7.832 -3.638 -15.421 1.00 91.12 87 ASP A CA 1
ATOM 745 C C . ASP A 1 87 ? 6.482 -4.141 -14.911 1.00 91.12 87 ASP A C 1
ATOM 747 O O . ASP A 1 87 ? 6.445 -4.917 -13.955 1.00 91.12 87 ASP A O 1
ATOM 751 N N . MET A 1 88 ? 5.386 -3.784 -15.592 1.00 92.12 88 MET A N 1
ATOM 752 C CA . MET A 1 88 ? 4.052 -4.315 -15.295 1.00 92.12 88 MET A CA 1
ATOM 753 C C . MET A 1 88 ? 4.017 -5.841 -15.426 1.00 92.12 88 MET A C 1
ATOM 755 O O . MET A 1 88 ? 3.498 -6.526 -14.549 1.00 92.12 88 MET A O 1
ATOM 759 N N . ALA A 1 89 ? 4.587 -6.389 -16.506 1.00 92.94 89 ALA A N 1
ATOM 760 C CA . ALA A 1 89 ? 4.628 -7.834 -16.734 1.00 92.94 89 ALA A CA 1
ATOM 761 C C . ALA A 1 89 ? 5.526 -8.569 -15.724 1.00 92.94 89 ALA A C 1
ATOM 763 O O . ALA A 1 89 ? 5.270 -9.726 -15.398 1.00 92.94 89 ALA A O 1
ATOM 764 N N . ALA A 1 90 ? 6.569 -7.901 -15.229 1.00 93.44 90 ALA A N 1
ATOM 765 C CA . ALA A 1 90 ? 7.499 -8.452 -14.252 1.00 93.44 90 ALA A CA 1
ATOM 766 C C . ALA A 1 90 ? 7.030 -8.296 -12.795 1.00 93.44 90 ALA A C 1
ATOM 768 O O . ALA A 1 90 ? 7.669 -8.851 -11.900 1.00 93.44 90 ALA A O 1
ATOM 769 N N . PHE A 1 91 ? 5.956 -7.545 -12.523 1.00 96.06 91 PHE A N 1
ATOM 770 C CA . PHE A 1 91 ? 5.482 -7.284 -11.166 1.00 96.06 91 PHE A CA 1
ATOM 771 C C . PHE A 1 91 ? 4.522 -8.389 -10.676 1.00 96.06 91 PHE A C 1
ATOM 773 O O . PHE A 1 91 ? 3.396 -8.483 -11.165 1.00 96.06 91 PHE A O 1
ATOM 780 N N . PRO A 1 92 ? 4.901 -9.222 -9.680 1.00 95.62 92 PRO A N 1
ATOM 781 C CA . PRO A 1 92 ? 4.121 -10.414 -9.309 1.00 95.62 92 PRO A CA 1
ATOM 782 C C . PRO A 1 92 ? 2.737 -10.142 -8.707 1.00 95.62 92 PRO A C 1
ATOM 784 O O . PRO A 1 92 ? 1.920 -11.057 -8.610 1.00 95.62 92 PRO A O 1
ATOM 787 N N . LEU A 1 93 ? 2.492 -8.902 -8.281 1.00 96.12 93 LEU A N 1
ATOM 788 C CA . LEU A 1 93 ? 1.228 -8.444 -7.706 1.00 96.12 93 LEU A CA 1
ATOM 789 C C . LEU A 1 93 ? 0.481 -7.491 -8.649 1.00 96.12 93 LEU A C 1
ATOM 791 O O . LEU A 1 93 ? -0.365 -6.726 -8.195 1.00 96.12 93 LEU A O 1
ATOM 795 N N . MET A 1 94 ? 0.796 -7.498 -9.949 1.00 96.06 94 MET A N 1
ATOM 796 C CA . MET A 1 94 ? 0.170 -6.594 -10.920 1.00 96.06 94 MET A CA 1
ATOM 797 C C . MET A 1 94 ? -1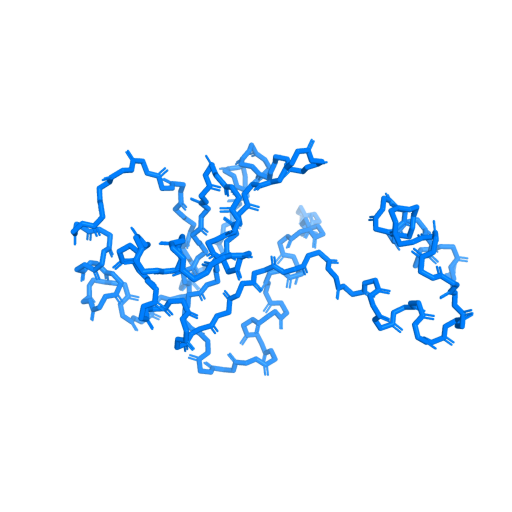.342 -6.804 -11.026 1.00 96.06 94 MET A C 1
ATOM 799 O O . MET A 1 94 ? -2.082 -5.839 -11.187 1.00 96.06 94 MET A O 1
ATOM 803 N N . ASP A 1 95 ? -1.811 -8.042 -10.882 1.00 94.94 95 ASP A N 1
ATOM 804 C CA . ASP A 1 95 ? -3.235 -8.373 -10.825 1.00 94.94 95 ASP A CA 1
ATOM 805 C C . ASP A 1 95 ? -3.918 -7.776 -9.586 1.00 94.94 95 ASP A C 1
ATOM 807 O O . ASP A 1 95 ? -5.000 -7.199 -9.690 1.00 94.94 95 ASP A O 1
ATOM 811 N N . VAL A 1 96 ? -3.257 -7.842 -8.427 1.00 95.75 96 VAL A N 1
ATOM 812 C CA . VAL A 1 96 ? -3.760 -7.241 -7.184 1.00 95.75 96 VAL A CA 1
ATOM 813 C C . VAL A 1 96 ? -3.741 -5.715 -7.264 1.00 95.75 96 VAL A C 1
ATOM 815 O O . VAL A 1 96 ? -4.719 -5.080 -6.869 1.00 95.75 96 VAL A O 1
ATOM 818 N N . LEU A 1 97 ? -2.668 -5.125 -7.797 1.00 95.62 97 LEU A N 1
ATOM 819 C CA . LEU A 1 97 ? -2.545 -3.681 -8.002 1.00 95.62 97 LEU A CA 1
ATOM 820 C C . LEU A 1 97 ? -3.628 -3.165 -8.954 1.00 95.62 97 LEU A C 1
ATOM 822 O O . LEU A 1 97 ? -4.305 -2.197 -8.628 1.00 95.62 97 LEU A O 1
ATOM 826 N N . ALA A 1 98 ? -3.853 -3.847 -10.080 1.00 91.25 98 ALA A N 1
ATOM 827 C CA . ALA A 1 98 ? -4.877 -3.472 -11.054 1.00 91.25 98 ALA A CA 1
ATOM 828 C C . ALA A 1 98 ? -6.311 -3.555 -10.495 1.00 91.25 98 ALA A C 1
ATOM 830 O O . ALA A 1 98 ? -7.184 -2.817 -10.943 1.00 91.25 98 ALA A O 1
ATOM 831 N N . ALA A 1 99 ? -6.560 -4.441 -9.525 1.00 92.38 99 ALA A N 1
ATOM 832 C CA . ALA A 1 99 ? -7.845 -4.549 -8.832 1.00 92.38 99 ALA A CA 1
ATOM 833 C C . ALA A 1 99 ? -8.001 -3.563 -7.6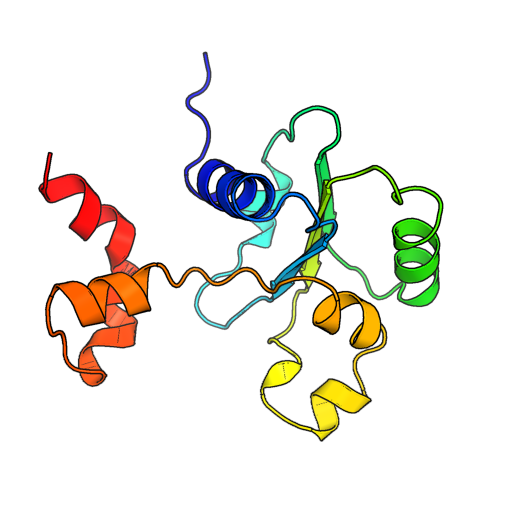57 1.00 92.38 99 ALA A C 1
ATOM 835 O O . ALA A 1 99 ? -9.069 -3.503 -7.046 1.00 92.38 99 ALA A O 1
ATOM 836 N N . ASN A 1 100 ? -6.941 -2.832 -7.305 1.00 95.06 100 ASN A N 1
ATOM 837 C CA . ASN A 1 100 ? -6.917 -1.888 -6.197 1.00 95.06 100 ASN A CA 1
ATOM 838 C C . ASN A 1 100 ? -6.342 -0.536 -6.658 1.00 95.06 100 ASN A C 1
ATOM 840 O O . ASN A 1 100 ? -6.675 -0.070 -7.745 1.00 95.06 100 ASN A O 1
ATOM 844 N N . MET A 1 101 ? -5.556 0.144 -5.817 1.00 91.62 101 MET A N 1
ATOM 845 C CA . MET A 1 101 ? -5.038 1.476 -6.108 1.00 91.62 101 MET A CA 1
ATOM 846 C C . MET A 1 101 ? -3.600 1.650 -5.639 1.00 91.62 101 MET A C 1
ATOM 848 O O . MET A 1 101 ? -3.177 1.097 -4.622 1.00 91.62 101 MET A O 1
ATOM 852 N N . GLU A 1 102 ? -2.891 2.497 -6.373 1.00 92.38 102 GLU A N 1
ATOM 853 C CA . GLU A 1 102 ? -1.638 3.104 -5.956 1.00 92.38 102 GLU A CA 1
ATOM 854 C C . GLU A 1 102 ? -1.924 4.399 -5.182 1.00 92.38 102 GLU A C 1
ATOM 856 O O . GLU A 1 102 ? -2.786 5.198 -5.560 1.00 92.38 102 GLU A O 1
ATOM 861 N N . TYR A 1 103 ? -1.219 4.592 -4.069 1.00 89.00 103 TYR A N 1
ATOM 862 C CA . TYR A 1 103 ? -1.185 5.852 -3.358 1.00 89.00 103 TYR A CA 1
ATOM 863 C C . TYR A 1 103 ? -0.390 6.845 -4.180 1.00 89.00 103 TYR A C 1
ATOM 865 O O . TYR A 1 103 ? 0.810 6.709 -4.413 1.00 89.00 103 TYR A O 1
ATOM 873 N N . HIS A 1 104 ? -1.082 7.905 -4.531 1.00 78.62 104 HIS A N 1
ATOM 874 C CA . HIS A 1 104 ? -0.506 9.061 -5.148 1.00 78.62 104 HIS A CA 1
ATOM 875 C C . HIS A 1 104 ? -0.582 10.194 -4.122 1.00 78.62 104 HIS A C 1
ATOM 877 O O . HIS A 1 104 ? -1.661 10.545 -3.636 1.00 78.62 104 HIS A O 1
ATOM 883 N N . SER A 1 105 ? 0.562 10.811 -3.810 1.00 63.66 105 SER A N 1
ATOM 884 C CA . SER A 1 105 ? 0.630 12.100 -3.091 1.00 63.66 105 SER A CA 1
ATOM 885 C C . SER A 1 105 ? -0.249 13.180 -3.765 1.00 63.66 105 SER A C 1
ATOM 887 O O . SER A 1 105 ? -0.596 14.190 -3.145 1.00 63.66 105 SER A O 1
ATOM 889 N N . GLN A 1 106 ? -0.624 12.918 -5.027 1.00 53.91 106 GLN A N 1
ATOM 890 C CA . GLN A 1 106 ? -1.357 13.711 -6.004 1.00 53.91 106 GLN A CA 1
ATOM 891 C C . GLN A 1 106 ? -2.825 14.041 -5.662 1.00 53.91 106 GLN A C 1
ATOM 893 O O . GLN A 1 106 ? -3.723 13.806 -6.465 1.00 53.91 106 GLN A O 1
ATOM 898 N N . ASP A 1 107 ? -3.0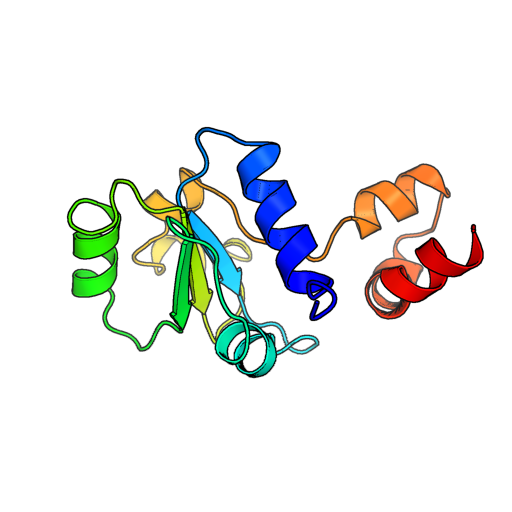75 14.754 -4.562 1.00 55.69 107 ASP A N 1
ATOM 899 C CA . ASP A 1 107 ? -4.101 15.816 -4.635 1.00 55.69 107 ASP A CA 1
ATOM 900 C C . ASP A 1 107 ? -3.541 17.068 -5.355 1.00 55.69 107 ASP A C 1
ATOM 902 O O . ASP A 1 107 ? -4.234 18.071 -5.522 1.00 55.69 107 ASP A O 1
ATOM 906 N N . TYR A 1 108 ? -2.282 17.021 -5.827 1.00 63.09 108 TYR A N 1
ATOM 907 C CA . TYR A 1 108 ? -1.672 18.108 -6.587 1.00 63.09 108 TYR A CA 1
ATOM 908 C C . TYR A 1 108 ? -2.288 18.271 -7.976 1.00 63.09 108 TYR A C 1
ATOM 910 O O . TYR A 1 108 ? -2.398 19.399 -8.424 1.00 63.09 108 TYR A O 1
ATOM 918 N N . ALA A 1 109 ? -2.696 17.204 -8.675 1.00 56.44 109 ALA A N 1
ATOM 919 C CA . ALA A 1 109 ? -3.232 17.337 -10.035 1.00 56.44 109 ALA A CA 1
ATOM 920 C C . ALA A 1 109 ? -4.575 18.085 -10.010 1.00 56.44 109 ALA A C 1
ATOM 922 O O . ALA A 1 109 ? -4.782 19.041 -10.757 1.00 56.44 109 ALA A O 1
ATOM 923 N N . SER A 1 110 ? -5.432 17.724 -9.050 1.00 59.38 110 SER A N 1
ATOM 924 C CA . SER A 1 110 ? -6.666 18.439 -8.715 1.00 59.38 110 SER A CA 1
ATOM 925 C C . SER A 1 110 ? -6.391 19.886 -8.295 1.00 59.38 110 SER A C 1
ATOM 927 O O . SER A 1 110 ? -7.079 20.799 -8.746 1.00 59.38 110 SER A O 1
ATOM 929 N N . PHE A 1 111 ? -5.363 20.121 -7.473 1.00 64.12 111 PHE A N 1
ATOM 930 C CA . PHE A 1 111 ? -4.935 21.461 -7.064 1.00 64.12 111 PHE A CA 1
ATOM 931 C C . PHE A 1 111 ? -4.446 22.290 -8.264 1.00 64.12 111 PHE A C 1
ATOM 933 O O . PHE A 1 111 ? -4.903 23.406 -8.485 1.00 64.12 111 PHE A O 1
ATOM 940 N N . MET A 1 112 ? -3.577 21.741 -9.106 1.00 67.88 112 MET A N 1
ATOM 941 C CA . MET A 1 112 ? -3.069 22.399 -10.306 1.00 67.88 112 MET A CA 1
ATOM 942 C C . MET A 1 112 ? -4.194 22.723 -11.283 1.00 67.88 112 MET A C 1
ATOM 944 O O . MET A 1 112 ? -4.225 23.828 -11.816 1.00 67.88 112 MET A O 1
ATOM 948 N N . GLN A 1 113 ? -5.159 21.817 -11.457 1.00 67.38 113 GLN A N 1
ATOM 949 C CA . GLN A 1 113 ? -6.339 22.057 -12.283 1.00 67.38 113 GLN A CA 1
ATOM 950 C C . GLN A 1 113 ? -7.251 23.139 -11.683 1.00 67.38 113 GLN A C 1
ATOM 952 O O . GLN A 1 113 ? -7.713 24.017 -12.409 1.00 67.38 113 GLN A O 1
ATOM 957 N N . GLN A 1 114 ? -7.482 23.117 -10.366 1.00 68.62 114 GLN A N 1
ATOM 958 C CA . GLN A 1 114 ? -8.287 24.119 -9.661 1.00 68.62 114 GLN A CA 1
ATOM 959 C C . GLN A 1 114 ? -7.679 25.528 -9.756 1.00 68.62 114 GLN A C 1
ATOM 961 O O . GLN A 1 114 ? -8.421 26.504 -9.864 1.00 68.62 114 GLN A O 1
ATOM 966 N N . TYR A 1 115 ? -6.349 25.639 -9.708 1.00 71.62 115 TYR A N 1
ATOM 967 C CA . TYR A 1 115 ? -5.626 26.916 -9.714 1.00 71.62 115 TYR A CA 1
ATOM 968 C C . TYR A 1 115 ? -5.006 27.277 -11.073 1.00 71.62 115 TYR A C 1
ATOM 970 O O . TYR A 1 115 ? -4.338 28.303 -11.177 1.00 71.62 115 TYR A O 1
ATOM 978 N N . GLY A 1 116 ? -5.231 26.468 -12.114 1.00 76.38 116 GLY A N 1
ATOM 979 C CA . GLY A 1 116 ? -4.701 26.698 -13.462 1.00 76.38 116 GLY A CA 1
ATOM 980 C C . GLY A 1 116 ? -3.170 26.731 -13.531 1.00 76.38 116 GLY A C 1
ATOM 981 O O . GLY A 1 116 ? -2.612 27.511 -14.302 1.00 76.38 116 GLY A O 1
ATOM 982 N N . LEU A 1 117 ? -2.487 25.940 -12.699 1.00 80.75 117 LEU A N 1
ATOM 983 C CA . LEU A 1 117 ? -1.028 25.949 -12.610 1.00 80.75 117 LEU A CA 1
ATOM 984 C C . LEU A 1 117 ? -0.400 25.178 -13.782 1.00 80.75 117 LEU A C 1
ATOM 986 O O . LEU A 1 117 ? -0.863 24.084 -14.112 1.00 80.75 117 LEU A O 1
ATOM 990 N N . PRO A 1 118 ? 0.665 25.714 -14.404 1.00 78.44 118 PRO A N 1
ATOM 991 C CA . PRO A 1 118 ? 1.350 25.046 -15.503 1.00 78.44 118 PRO A CA 1
ATOM 992 C C . PRO A 1 118 ? 2.088 23.789 -15.026 1.00 78.44 118 PRO A C 1
ATOM 994 O O . PRO A 1 118 ? 2.614 23.753 -13.915 1.00 78.44 118 PRO A O 1
ATOM 997 N N . GLU A 1 119 ? 2.207 22.784 -15.900 1.00 67.38 119 GLU A N 1
ATOM 998 C CA . GLU A 1 119 ? 2.894 21.510 -15.612 1.00 67.38 119 GLU A CA 1
ATOM 999 C C . GLU A 1 119 ? 4.354 21.684 -15.157 1.00 67.38 119 GLU A C 1
ATOM 1001 O O . GLU A 1 119 ? 4.876 20.857 -14.411 1.00 67.38 119 GLU A O 1
ATOM 1006 N N . SER A 1 120 ? 5.010 22.791 -15.516 1.00 75.94 120 SER A N 1
ATOM 1007 C CA . SER A 1 120 ? 6.356 23.128 -15.031 1.00 75.94 120 SER A CA 1
ATOM 1008 C C . SER A 1 120 ? 6.433 23.349 -13.514 1.00 75.94 120 SER A C 1
ATOM 1010 O O . SER A 1 120 ? 7.520 23.291 -12.945 1.00 75.94 120 SER A O 1
ATOM 1012 N N . MET A 1 121 ? 5.296 23.584 -12.851 1.00 70.88 121 MET A N 1
ATOM 1013 C CA . MET A 1 121 ? 5.192 23.759 -11.401 1.00 70.88 121 MET A CA 1
ATOM 1014 C C . MET A 1 121 ? 4.803 22.474 -10.663 1.00 70.88 121 MET A C 1
ATOM 1016 O O . MET A 1 121 ? 4.705 22.508 -9.440 1.00 70.88 121 MET A O 1
ATOM 1020 N N . THR A 1 122 ? 4.627 21.348 -11.366 1.00 64.19 122 THR A N 1
ATOM 1021 C CA . THR A 1 122 ? 4.211 20.063 -10.771 1.00 64.19 122 THR A CA 1
ATOM 1022 C C . THR A 1 122 ? 5.075 19.682 -9.577 1.00 64.19 122 THR A C 1
ATOM 1024 O O . THR A 1 122 ? 4.559 19.461 -8.486 1.00 64.19 122 THR A O 1
ATOM 1027 N N . LEU A 1 123 ? 6.397 19.723 -9.759 1.00 60.00 123 LEU A N 1
ATOM 1028 C CA . LEU A 1 123 ? 7.357 19.374 -8.717 1.00 60.00 123 LEU A CA 1
ATOM 1029 C C . LEU A 1 123 ? 7.244 20.302 -7.495 1.00 60.00 123 LEU A C 1
ATOM 1031 O O . LEU A 1 123 ? 7.260 19.840 -6.361 1.00 60.00 123 LEU A O 1
ATOM 1035 N N . PHE A 1 124 ? 7.072 21.608 -7.715 1.00 70.25 124 PHE A N 1
ATOM 1036 C CA . PHE A 1 124 ? 6.931 22.585 -6.632 1.00 70.25 124 PHE A CA 1
ATOM 1037 C C . PHE A 1 124 ? 5.618 22.410 -5.860 1.00 70.25 124 PHE A C 1
ATOM 1039 O O . PHE A 1 124 ? 5.606 22.487 -4.631 1.00 70.25 124 PHE A O 1
ATOM 1046 N N . VAL A 1 125 ? 4.510 22.174 -6.568 1.00 69.06 125 VAL A N 1
ATOM 1047 C CA . VAL A 1 125 ? 3.199 21.950 -5.948 1.00 69.06 125 VAL A CA 1
ATOM 1048 C C . VAL A 1 125 ? 3.212 20.645 -5.168 1.00 69.06 125 VAL A C 1
ATOM 1050 O O . VAL A 1 125 ? 2.758 20.629 -4.032 1.00 69.06 125 VAL A O 1
ATOM 1053 N N . GLU A 1 126 ? 3.777 19.577 -5.725 1.00 65.38 126 GLU A N 1
ATOM 1054 C CA . GLU A 1 126 ? 3.942 18.303 -5.027 1.00 65.38 126 GLU A CA 1
ATOM 1055 C C . GLU A 1 126 ? 4.761 18.465 -3.735 1.00 65.38 126 GLU A C 1
ATOM 1057 O O . GLU A 1 126 ? 4.357 17.964 -2.686 1.00 65.38 126 GLU A O 1
ATOM 1062 N N . GLN A 1 127 ? 5.840 19.253 -3.782 1.00 60.84 127 GLN A N 1
ATOM 1063 C CA . GLN A 1 127 ? 6.708 19.549 -2.636 1.00 60.84 127 GLN A CA 1
ATOM 1064 C C . GLN A 1 127 ? 6.043 20.408 -1.549 1.00 60.84 127 GLN A C 1
ATOM 1066 O O . GLN A 1 127 ? 6.376 20.274 -0.374 1.00 60.84 127 GLN A O 1
ATOM 1071 N N . ASN A 1 128 ? 5.120 21.303 -1.918 1.00 63.22 128 ASN A N 1
ATOM 1072 C CA . ASN A 1 128 ? 4.602 22.340 -1.015 1.00 63.22 128 ASN A CA 1
ATOM 1073 C C . ASN A 1 128 ? 3.086 22.262 -0.790 1.00 63.22 128 ASN A C 1
ATOM 1075 O O . ASN A 1 128 ? 2.522 23.135 -0.130 1.00 63.22 128 ASN A O 1
ATOM 1079 N N . LEU A 1 129 ? 2.412 21.215 -1.284 1.00 65.62 129 LEU A N 1
ATOM 1080 C CA . LEU A 1 129 ? 0.948 21.097 -1.265 1.00 65.62 129 LEU A CA 1
ATOM 1081 C C . LEU A 1 129 ? 0.355 21.295 0.136 1.00 65.62 129 LEU A C 1
ATOM 1083 O O . LEU A 1 129 ? -0.692 21.915 0.282 1.00 65.62 129 LEU A O 1
ATOM 1087 N N . ILE A 1 130 ? 1.042 20.806 1.173 1.00 55.00 130 ILE A N 1
ATOM 1088 C CA . ILE A 1 130 ? 0.604 20.933 2.569 1.00 55.00 130 ILE A CA 1
ATOM 1089 C C . ILE A 1 130 ? 0.642 22.400 3.024 1.00 55.00 130 ILE A C 1
ATOM 1091 O O . ILE A 1 130 ? -0.334 22.885 3.593 1.00 55.00 130 ILE A O 1
ATOM 1095 N N . GLN A 1 131 ? 1.722 23.133 2.744 1.00 57.94 131 GLN A N 1
ATOM 1096 C CA . GLN A 1 131 ? 1.835 24.554 3.103 1.00 57.94 131 GLN A CA 1
ATOM 1097 C C . GLN A 1 131 ? 0.814 25.396 2.326 1.00 57.94 131 GLN A C 1
ATOM 1099 O O . GLN A 1 131 ? 0.066 26.168 2.924 1.00 57.94 131 GLN A O 1
ATOM 1104 N N . LEU A 1 132 ? 0.688 25.141 1.021 1.00 63.25 132 LEU A N 1
ATOM 1105 C CA . LEU A 1 132 ? -0.244 25.829 0.123 1.00 63.25 132 LEU A CA 1
ATOM 1106 C C . LEU A 1 132 ? -1.724 25.608 0.489 1.00 63.25 132 LEU A C 1
ATOM 1108 O O . LEU A 1 132 ? -2.560 26.476 0.241 1.00 63.25 132 LEU A O 1
ATOM 1112 N N . GLN A 1 133 ? -2.070 24.456 1.071 1.00 56.09 133 GLN A N 1
ATOM 1113 C CA . GLN A 1 133 ? -3.424 24.182 1.565 1.00 56.09 133 GLN A CA 1
ATOM 1114 C C . GLN A 1 133 ? -3.691 24.785 2.955 1.00 56.09 133 GLN A C 1
ATOM 1116 O O . GLN A 1 133 ? -4.846 25.066 3.272 1.00 56.09 133 GLN A O 1
ATOM 1121 N N . THR A 1 134 ? -2.655 25.000 3.773 1.00 52.00 134 THR A N 1
ATOM 1122 C CA . THR A 1 134 ? -2.796 25.485 5.159 1.00 52.00 134 THR A CA 1
ATOM 1123 C C . THR A 1 134 ? -2.839 27.014 5.245 1.00 52.00 134 THR A C 1
ATOM 1125 O O . THR A 1 134 ? -3.557 27.540 6.085 1.00 52.00 134 THR A O 1
ATOM 1128 N N . GLU A 1 135 ? -2.172 27.741 4.338 1.00 49.94 135 GLU A N 1
ATOM 1129 C CA . GLU A 1 135 ? -2.246 29.217 4.262 1.00 49.94 135 GLU A CA 1
ATOM 1130 C C . GLU A 1 135 ? -3.646 29.758 3.910 1.00 49.94 135 GLU A C 1
ATOM 1132 O O . GLU A 1 135 ? -3.895 30.959 4.001 1.00 49.94 135 GLU A O 1
ATOM 1137 N N . LYS A 1 136 ? -4.574 28.883 3.504 1.00 45.59 136 LYS A N 1
ATOM 1138 C CA . LYS A 1 136 ? -5.959 29.242 3.175 1.00 45.59 136 LYS A CA 1
ATOM 1139 C C . LYS A 1 136 ? -6.944 29.176 4.350 1.00 45.59 136 LYS A C 1
ATOM 1141 O O . LYS A 1 136 ? -8.133 29.400 4.111 1.00 45.59 136 LYS A O 1
ATOM 1146 N N . MET A 1 137 ? -6.487 28.878 5.569 1.00 38.00 137 MET A N 1
ATOM 1147 C CA . MET A 1 137 ? -7.310 28.924 6.790 1.00 38.00 137 MET A CA 1
ATOM 1148 C C . MET A 1 137 ? -6.977 30.125 7.669 1.00 38.00 137 MET A C 1
ATOM 1150 O O . MET A 1 137 ? -5.778 30.354 7.930 1.00 38.00 137 MET A O 1
#

pLDDT: mean 82.82, std 15.1, range [38.0, 98.0]